Protein AF-A0A7M3BLC5-F1 (afdb_monomer_lite)

Radius of gyration: 16.7 Å; chains: 1; bounding box: 35×29×48 Å

pLDDT: mean 92.53, std 4.75, range [72.25, 98.44]

Secondary structure (DSSP, 8-state):
-----EETTEES--STTTS----GGGPPP---------SS----TTTTHHHHHHHHHHHHHHHHS----SSSGGGT----

Foldseek 3Di:
DQDWDDDPRDTPDDDCVRGPDDDPVNDDDDDDDDDPPDPDDDDDPCVCPVVVQVVVQVVCCVVPVDRDDDPPCCVPDDDD

Sequence (80 aa):
GQEITFADGMVEQSNFHDYDAMRIFQCPAFEVAILENFHKMGGVGEVGTPPAAPALANAVFALTGKRIRTLPLSKEVTFA

Structure (mmCIF, N/CA/C/O backbone):
data_AF-A0A7M3BLC5-F1
#
_entry.id   AF-A0A7M3BLC5-F1
#
loop_
_atom_site.group_PDB
_atom_site.id
_atom_site.type_symbol
_atom_site.label_atom_id
_atom_site.label_alt_id
_atom_site.label_comp_id
_atom_site.label_asym_id
_atom_site.label_entity_id
_atom_site.label_seq_id
_atom_site.pdbx_PDB_ins_code
_atom_site.Cartn_x
_atom_site.Cartn_y
_atom_site.Cartn_z
_atom_site.occupancy
_atom_site.B_iso_or_equiv
_atom_site.auth_seq_id
_atom_site.auth_comp_id
_atom_site.auth_asym_id
_atom_site.auth_atom_id
_atom_site.pdbx_PDB_model_num
ATOM 1 N N . GLY A 1 1 ? -3.389 -3.721 10.317 1.00 72.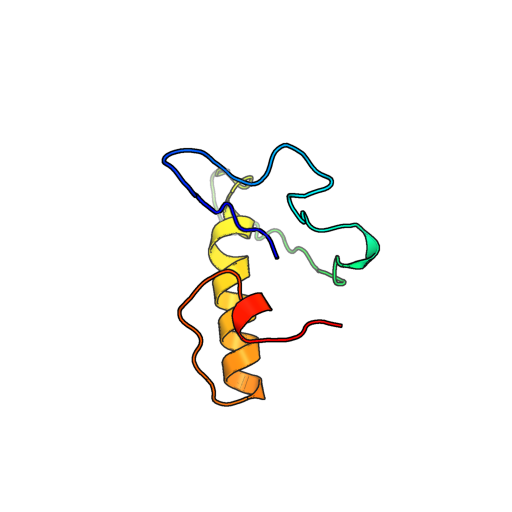25 1 GLY A N 1
ATOM 2 C CA . GLY A 1 1 ? -3.490 -2.844 9.133 1.00 72.25 1 GLY A CA 1
ATOM 3 C C . GLY A 1 1 ? -2.677 -1.593 9.383 1.00 72.25 1 GLY A C 1
ATOM 4 O O . GLY A 1 1 ? -2.704 -1.105 10.501 1.00 72.25 1 GLY A O 1
ATOM 5 N N . GLN A 1 2 ? -1.948 -1.097 8.383 1.00 87.62 2 GLN A N 1
ATOM 6 C CA . GLN A 1 2 ? -1.044 0.054 8.521 1.00 87.62 2 GLN A CA 1
ATOM 7 C C . GLN A 1 2 ? -1.832 1.361 8.709 1.00 87.62 2 GLN A C 1
ATOM 9 O O . GLN A 1 2 ? -2.278 1.968 7.737 1.00 87.62 2 GLN A O 1
ATOM 14 N N . GLU A 1 3 ? -2.047 1.756 9.961 1.00 93.00 3 GLU A N 1
ATOM 15 C CA . GLU A 1 3 ? -2.778 2.960 10.353 1.00 93.00 3 GLU A CA 1
ATOM 16 C C . GLU A 1 3 ? -2.171 3.554 11.626 1.00 93.00 3 GLU A C 1
ATOM 18 O O . GLU A 1 3 ? -1.737 2.819 12.510 1.00 93.00 3 GLU A O 1
ATOM 23 N N . ILE A 1 4 ? -2.153 4.884 11.696 1.00 94.75 4 ILE A N 1
ATOM 24 C CA . ILE A 1 4 ? -1.830 5.639 12.904 1.00 94.75 4 ILE A CA 1
ATOM 25 C C . ILE A 1 4 ? -3.125 6.274 13.409 1.00 94.75 4 ILE A C 1
ATOM 27 O O . ILE A 1 4 ? -3.749 7.054 12.684 1.00 94.75 4 ILE A O 1
ATOM 31 N N . THR A 1 5 ? -3.531 5.933 14.630 1.00 95.12 5 THR A N 1
ATOM 32 C CA . THR A 1 5 ? -4.717 6.479 15.300 1.00 95.12 5 THR A CA 1
ATOM 33 C C . THR A 1 5 ? -4.323 7.485 16.379 1.00 95.12 5 THR A C 1
ATOM 35 O O . THR A 1 5 ? -3.178 7.524 16.837 1.00 95.12 5 THR A O 1
ATOM 38 N N . PHE A 1 6 ? -5.273 8.347 16.748 1.00 96.94 6 PHE A N 1
ATOM 39 C CA . PHE A 1 6 ? -5.064 9.419 17.716 1.00 96.94 6 PHE A CA 1
ATOM 40 C C . PHE A 1 6 ? -6.162 9.406 18.779 1.00 96.94 6 PHE A C 1
ATOM 42 O O . PHE A 1 6 ? -7.346 9.370 18.439 1.00 96.94 6 PHE A O 1
ATOM 49 N N . ALA A 1 7 ? -5.763 9.532 20.042 1.00 97.62 7 ALA A N 1
ATOM 50 C CA . ALA A 1 7 ? -6.643 9.736 21.188 1.00 97.62 7 ALA A CA 1
ATOM 51 C C . ALA A 1 7 ? -6.011 10.764 22.136 1.00 97.62 7 ALA A C 1
ATOM 53 O O . ALA A 1 7 ? -4.790 10.838 22.253 1.00 97.62 7 ALA A O 1
ATOM 54 N N . ASP A 1 8 ? -6.833 11.616 22.756 1.00 97.06 8 ASP A N 1
ATOM 55 C CA . ASP A 1 8 ? -6.385 12.657 23.698 1.00 97.06 8 ASP A CA 1
ATOM 56 C C . ASP A 1 8 ? -5.242 13.552 23.170 1.00 97.06 8 ASP A C 1
ATOM 58 O O . ASP A 1 8 ? -4.369 14.007 23.908 1.00 97.06 8 ASP A O 1
ATOM 62 N N . GLY A 1 9 ? -5.249 13.816 21.858 1.00 97.31 9 GLY A N 1
ATOM 63 C CA . GLY A 1 9 ? -4.243 14.644 21.182 1.00 97.31 9 GLY A CA 1
ATOM 64 C C . GLY A 1 9 ? -2.897 13.954 20.936 1.00 97.31 9 GLY A C 1
ATOM 65 O O . GLY A 1 9 ? -1.952 14.621 20.519 1.00 97.31 9 GLY A O 1
ATOM 66 N N . MET A 1 10 ? -2.805 12.643 21.160 1.00 97.44 10 MET A N 1
ATOM 67 C CA . MET A 1 10 ? -1.575 11.858 21.065 1.00 97.44 10 MET A CA 1
ATOM 68 C C . MET A 1 10 ? -1.758 10.652 20.139 1.00 97.44 10 MET A C 1
ATOM 70 O O . MET A 1 10 ? -2.864 10.137 19.983 1.00 97.44 10 MET A O 1
ATOM 74 N N . VAL A 1 11 ? -0.665 10.204 19.517 1.00 97.44 11 VAL A N 1
ATOM 75 C CA . VAL A 1 11 ? -0.639 8.950 18.748 1.00 97.44 11 VAL A CA 1
ATOM 76 C C . VAL A 1 11 ? -0.786 7.765 19.702 1.00 97.44 11 VAL A C 1
ATOM 78 O O . VAL A 1 11 ? -0.119 7.730 20.736 1.00 97.44 11 VAL A O 1
ATOM 81 N N . GLU A 1 12 ? -1.616 6.787 19.339 1.00 96.19 12 GLU A N 1
ATOM 82 C CA . GLU A 1 12 ? -1.813 5.580 20.150 1.00 96.19 12 GLU A CA 1
ATOM 83 C C . GLU A 1 12 ? -0.727 4.512 19.920 1.00 96.19 12 GLU A C 1
ATOM 85 O O . GLU A 1 12 ? -0.325 3.844 20.869 1.00 96.19 12 GLU A O 1
ATOM 90 N N . GLN A 1 13 ? -0.225 4.346 18.688 1.00 96.50 13 GLN A N 1
ATOM 91 C CA . GLN A 1 13 ? 0.833 3.372 18.367 1.00 96.50 13 GLN A CA 1
ATOM 92 C C . GLN A 1 13 ? 2.230 3.900 18.728 1.00 96.50 13 GLN A C 1
ATOM 94 O O . GLN A 1 13 ? 2.641 4.978 18.303 1.00 96.50 13 GLN A O 1
ATOM 99 N N . SER A 1 14 ? 3.001 3.109 19.467 1.00 94.44 14 SER A N 1
ATOM 100 C CA . SER A 1 14 ? 4.296 3.491 20.034 1.00 94.44 14 SER A CA 1
ATOM 101 C C . SER A 1 14 ? 5.516 2.914 19.300 1.00 94.44 14 SER A C 1
ATOM 103 O O . SER A 1 14 ? 6.612 3.472 19.404 1.00 94.44 14 SER A O 1
ATOM 105 N N . ASN A 1 15 ? 5.382 1.788 18.585 1.00 93.25 15 ASN A N 1
ATOM 106 C CA . ASN A 1 15 ? 6.486 1.083 17.925 1.00 93.25 15 ASN A CA 1
ATOM 107 C C . ASN A 1 15 ? 6.003 0.055 16.859 1.00 93.25 15 ASN A C 1
ATOM 109 O O . ASN A 1 15 ? 4.874 0.067 16.394 1.00 93.25 15 ASN A O 1
ATOM 113 N N . PHE A 1 16 ? 6.860 -0.877 16.428 1.00 91.38 16 PHE A N 1
ATOM 114 C CA . PHE A 1 16 ? 6.548 -1.897 15.412 1.00 91.38 16 PHE A CA 1
ATOM 115 C C . PHE A 1 16 ? 5.715 -3.088 15.907 1.00 91.38 16 PHE A C 1
ATOM 117 O O . PHE A 1 16 ? 5.371 -3.958 15.100 1.00 91.38 16 PHE A O 1
ATOM 124 N N . HIS A 1 17 ? 5.473 -3.188 17.215 1.00 90.50 17 HIS A N 1
ATOM 125 C CA . HIS A 1 17 ? 4.650 -4.250 17.801 1.00 90.50 17 HIS A CA 1
ATOM 126 C C . HIS A 1 17 ? 3.163 -3.871 17.830 1.00 90.50 17 HIS A C 1
ATOM 128 O O . HIS A 1 17 ? 2.320 -4.761 17.801 1.00 90.50 17 HIS A O 1
ATOM 134 N N . ASP A 1 18 ? 2.854 -2.572 17.857 1.00 90.94 18 ASP A N 1
ATOM 135 C CA . ASP A 1 18 ? 1.505 -2.001 17.835 1.00 90.94 18 ASP A CA 1
ATOM 136 C C . ASP A 1 18 ? 1.205 -1.218 16.537 1.00 90.94 18 ASP A C 1
ATOM 138 O O . ASP A 1 18 ? 0.036 -1.002 16.223 1.00 90.94 18 ASP A O 1
ATOM 142 N N . TYR A 1 19 ? 2.213 -0.897 15.712 1.00 92.50 19 TYR A N 1
ATOM 143 C CA . TYR A 1 19 ? 2.043 -0.569 14.290 1.00 92.50 19 TYR A CA 1
ATOM 144 C C . TYR A 1 19 ? 2.298 -1.787 13.389 1.00 92.50 19 TYR A C 1
ATOM 146 O O . TYR A 1 19 ? 3.433 -2.229 13.175 1.00 92.50 19 TYR A O 1
ATOM 154 N N . ASP A 1 20 ? 1.219 -2.314 12.815 1.00 86.88 20 ASP A N 1
ATOM 155 C CA . ASP A 1 20 ? 1.215 -3.537 12.011 1.00 86.88 20 ASP A CA 1
ATOM 156 C C . ASP A 1 20 ? 1.718 -3.304 10.573 1.00 86.88 20 ASP A C 1
ATOM 158 O O . ASP A 1 20 ? 0.948 -3.188 9.612 1.00 86.88 20 ASP A O 1
ATOM 162 N N . ALA A 1 21 ? 3.041 -3.192 10.439 1.00 88.31 21 ALA A N 1
ATOM 163 C CA . ALA A 1 21 ? 3.735 -3.139 9.157 1.00 88.31 21 ALA A CA 1
ATOM 164 C C . ALA A 1 21 ? 3.788 -4.517 8.477 1.00 88.31 21 ALA A C 1
ATOM 166 O O . ALA A 1 21 ? 3.940 -5.547 9.134 1.00 88.31 21 ALA A O 1
ATOM 167 N N . MET A 1 22 ? 3.757 -4.513 7.141 1.00 88.75 22 MET A N 1
ATOM 168 C CA . MET A 1 22 ? 3.830 -5.734 6.337 1.00 88.75 22 MET A CA 1
ATOM 169 C C . MET A 1 22 ? 5.085 -6.562 6.664 1.00 88.75 22 MET A C 1
ATOM 171 O O . MET A 1 22 ? 6.188 -6.031 6.816 1.00 88.75 22 MET A O 1
ATOM 175 N N . ARG A 1 23 ? 4.916 -7.881 6.756 1.00 90.44 23 ARG A N 1
ATOM 176 C CA . ARG A 1 23 ? 5.965 -8.875 7.011 1.00 90.44 23 ARG A CA 1
ATOM 177 C C . ARG A 1 23 ? 6.259 -9.690 5.754 1.00 90.44 23 ARG A C 1
ATOM 179 O O . ARG A 1 23 ? 5.446 -9.748 4.839 1.00 90.44 23 ARG A O 1
ATOM 186 N N . ILE A 1 24 ? 7.404 -10.378 5.737 1.00 93.94 24 ILE A N 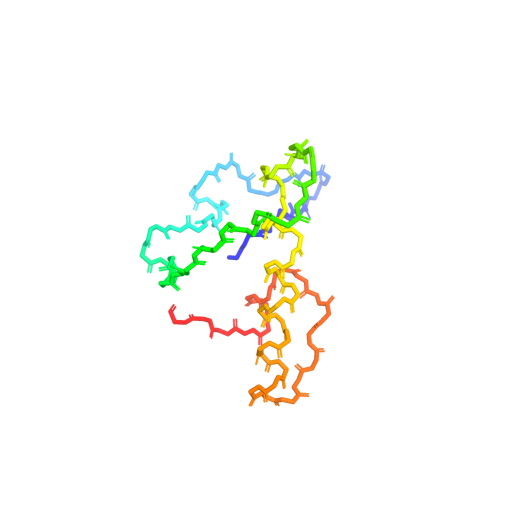1
ATOM 187 C CA . ILE A 1 24 ? 7.859 -11.173 4.579 1.00 93.94 24 ILE A CA 1
ATOM 188 C C . ILE A 1 24 ? 6.798 -12.186 4.125 1.00 93.94 24 ILE A C 1
ATOM 190 O O . ILE A 1 24 ? 6.565 -12.315 2.930 1.00 93.94 24 ILE A O 1
ATOM 194 N N . PHE A 1 25 ? 6.111 -12.855 5.056 1.00 92.81 25 PHE A N 1
ATOM 195 C CA . PHE A 1 25 ? 5.090 -13.855 4.719 1.00 92.81 25 PHE A CA 1
ATOM 196 C C . PHE A 1 25 ? 3.814 -13.265 4.092 1.00 92.81 25 PHE A C 1
ATOM 198 O O . PHE A 1 25 ? 3.040 -14.005 3.500 1.00 92.81 25 PHE A O 1
ATOM 205 N N . GLN A 1 26 ? 3.589 -11.954 4.225 1.00 90.56 26 GLN A N 1
ATOM 206 C CA . GLN A 1 26 ? 2.451 -11.248 3.626 1.00 90.56 26 GLN A CA 1
ATOM 207 C C . GLN A 1 26 ? 2.780 -10.720 2.223 1.00 90.56 26 GLN A C 1
ATOM 209 O O . GLN A 1 26 ? 1.894 -10.218 1.534 1.00 90.56 26 GLN A O 1
ATOM 214 N N . CYS A 1 27 ? 4.049 -10.785 1.804 1.00 92.19 27 CYS A N 1
ATOM 215 C CA . CYS A 1 27 ? 4.471 -10.322 0.491 1.00 92.19 27 CYS A CA 1
ATOM 216 C C . CYS A 1 27 ? 3.975 -11.302 -0.586 1.00 92.19 27 CYS A C 1
ATOM 218 O O . CYS A 1 27 ? 4.366 -12.474 -0.556 1.00 92.19 27 CYS A O 1
ATOM 220 N N . PRO A 1 28 ? 3.135 -10.864 -1.541 1.00 91.38 28 PRO A N 1
ATOM 221 C CA . PRO A 1 28 ? 2.744 -11.715 -2.653 1.00 91.38 28 PRO A CA 1
ATOM 222 C C . PRO A 1 28 ? 3.928 -11.923 -3.605 1.00 91.38 28 PRO A C 1
ATOM 224 O O . PRO A 1 28 ? 4.875 -11.135 -3.633 1.00 91.38 28 PRO A O 1
ATOM 227 N N . ALA A 1 29 ? 3.851 -12.951 -4.450 1.00 95.12 29 ALA A N 1
ATOM 228 C CA . ALA A 1 29 ? 4.724 -13.018 -5.615 1.00 95.12 29 ALA A CA 1
ATOM 229 C C . ALA A 1 29 ? 4.468 -11.795 -6.514 1.00 95.12 29 ALA A C 1
ATOM 231 O O . ALA A 1 29 ? 3.317 -11.425 -6.755 1.00 95.12 29 ALA A O 1
ATOM 232 N N . PHE A 1 30 ? 5.538 -11.170 -6.999 1.00 94.25 30 PHE A N 1
ATOM 233 C CA . PHE A 1 30 ? 5.463 -10.008 -7.875 1.00 94.25 30 PHE A CA 1
ATOM 234 C C . PHE A 1 30 ? 6.490 -10.116 -8.999 1.00 94.25 30 PHE A C 1
ATOM 236 O O . PHE A 1 30 ? 7.525 -10.769 -8.862 1.00 94.25 30 PHE A O 1
ATOM 243 N N . GLU A 1 31 ? 6.200 -9.441 -10.103 1.00 96.56 31 GLU A N 1
ATOM 244 C CA . GLU A 1 31 ? 7.087 -9.330 -11.254 1.00 96.56 31 GLU A CA 1
ATOM 245 C C . GLU A 1 31 ? 7.462 -7.865 -11.473 1.00 96.56 31 GLU A C 1
ATOM 247 O O . GLU A 1 31 ? 6.703 -6.951 -11.141 1.00 96.56 31 GLU A O 1
ATOM 252 N N . VAL A 1 32 ? 8.646 -7.641 -12.038 1.00 93.94 32 VAL A N 1
ATOM 253 C CA . VAL A 1 32 ? 9.144 -6.310 -12.388 1.00 93.94 32 VAL A CA 1
ATOM 254 C C . VAL A 1 32 ? 9.637 -6.350 -13.825 1.00 93.94 32 VAL A C 1
ATOM 256 O O . VAL A 1 32 ? 10.446 -7.202 -14.184 1.00 93.94 32 VAL A O 1
ATOM 259 N N . ALA A 1 33 ? 9.181 -5.395 -14.630 1.00 92.25 33 ALA A N 1
ATOM 260 C CA . ALA A 1 33 ? 9.681 -5.164 -15.977 1.00 92.25 33 ALA A CA 1
ATOM 261 C C . ALA A 1 33 ? 10.216 -3.733 -16.079 1.00 92.25 33 ALA A C 1
ATOM 263 O O . ALA A 1 33 ? 9.533 -2.779 -15.705 1.00 92.25 33 ALA A O 1
ATOM 264 N N . ILE A 1 34 ? 11.435 -3.585 -16.597 1.00 89.44 34 ILE A N 1
ATOM 265 C CA . ILE A 1 34 ? 12.034 -2.280 -16.882 1.00 89.44 34 ILE A CA 1
ATOM 266 C C . ILE A 1 34 ? 11.776 -1.970 -18.352 1.00 89.44 34 ILE A C 1
ATOM 268 O O . ILE A 1 34 ? 12.198 -2.716 -19.233 1.00 89.44 34 ILE A O 1
ATOM 272 N N . LEU A 1 35 ? 11.066 -0.875 -18.617 1.00 88.31 35 LEU A N 1
ATOM 273 C CA . LEU A 1 35 ? 10.788 -0.431 -19.978 1.00 88.31 35 LEU A CA 1
ATOM 274 C C . LEU A 1 35 ? 11.878 0.548 -20.424 1.00 88.31 35 LEU A C 1
ATOM 276 O O . LEU A 1 35 ? 11.955 1.670 -19.931 1.00 88.31 35 LEU A O 1
ATOM 280 N N . GLU A 1 36 ? 12.708 0.140 -21.380 1.00 89.00 36 GLU A N 1
ATOM 281 C CA . GLU A 1 36 ? 13.798 0.955 -21.945 1.00 89.00 36 GLU A CA 1
ATOM 282 C C . GLU A 1 36 ? 13.304 1.900 -23.057 1.00 89.00 36 GLU A C 1
ATOM 284 O O . GLU A 1 36 ? 13.928 2.069 -24.100 1.00 89.00 36 GLU A O 1
ATOM 289 N N . ASN A 1 37 ? 12.132 2.505 -22.870 1.00 88.25 37 ASN A N 1
ATOM 290 C CA . ASN A 1 37 ? 11.452 3.299 -23.898 1.00 88.25 37 ASN A CA 1
ATOM 291 C C . ASN A 1 37 ? 11.677 4.817 -23.758 1.00 88.25 37 ASN A C 1
ATOM 293 O O . ASN A 1 37 ? 10.990 5.605 -24.411 1.00 88.25 37 ASN A O 1
ATOM 297 N N . PHE A 1 38 ? 12.632 5.236 -22.923 1.00 83.44 38 PHE A N 1
ATOM 298 C CA . PHE A 1 38 ? 12.949 6.639 -22.662 1.00 83.44 38 PHE A CA 1
ATOM 299 C C . PHE A 1 38 ? 14.415 6.960 -22.964 1.00 83.44 38 PHE A C 1
ATOM 301 O O . PHE A 1 38 ? 15.319 6.186 -22.675 1.00 83.44 38 PHE A O 1
ATOM 308 N N . HIS A 1 39 ? 14.659 8.151 -23.513 1.00 86.62 39 HIS A N 1
ATOM 309 C CA . HIS A 1 39 ? 15.989 8.608 -23.938 1.00 86.62 39 HIS A CA 1
ATOM 310 C C . HIS A 1 39 ? 16.848 9.172 -22.787 1.00 86.62 39 HIS A C 1
ATOM 312 O O . HIS A 1 39 ? 18.005 9.532 -22.999 1.00 86.62 39 HIS A O 1
ATOM 318 N N . LYS A 1 40 ? 16.286 9.288 -21.576 1.00 90.25 40 LYS A N 1
ATOM 319 C CA . LYS A 1 40 ? 16.960 9.734 -20.345 1.00 90.25 40 LYS A CA 1
ATOM 320 C C . LYS A 1 40 ? 16.416 8.955 -19.151 1.00 90.25 40 LYS A C 1
ATOM 322 O O . LYS A 1 40 ? 15.222 8.673 -19.101 1.00 90.25 40 LYS A O 1
ATOM 327 N N . MET A 1 41 ? 17.279 8.668 -18.177 1.00 85.62 41 MET A N 1
ATOM 328 C CA . MET A 1 41 ? 16.865 8.051 -16.914 1.00 85.62 41 MET A CA 1
ATOM 329 C C . MET A 1 41 ? 16.035 9.025 -16.068 1.00 85.62 41 MET A C 1
ATOM 331 O O . MET A 1 41 ? 16.373 10.205 -15.963 1.00 85.62 41 MET A O 1
ATOM 335 N N . GLY A 1 42 ? 14.973 8.509 -15.449 1.00 87.19 42 GLY A N 1
ATOM 336 C CA . GLY A 1 42 ? 14.165 9.202 -14.444 1.00 87.19 42 GLY A CA 1
ATOM 337 C C . GLY A 1 42 ? 14.284 8.550 -13.065 1.00 87.19 42 GLY A C 1
ATOM 338 O O . GLY A 1 42 ? 14.956 7.533 -12.896 1.00 87.19 42 GLY A O 1
ATOM 339 N N . GLY A 1 43 ? 13.617 9.131 -12.068 1.00 88.44 43 GLY A N 1
ATOM 340 C CA . GLY A 1 43 ? 13.511 8.528 -10.739 1.00 88.44 43 GLY A CA 1
ATOM 341 C C . GLY A 1 43 ? 12.581 7.313 -10.748 1.00 88.44 43 GLY A C 1
ATOM 342 O O . GLY A 1 43 ? 11.485 7.385 -11.293 1.00 88.44 43 GLY A O 1
ATOM 343 N N . VAL A 1 44 ? 13.012 6.210 -10.128 1.00 89.12 44 VAL A N 1
ATOM 344 C CA . VAL A 1 44 ? 12.235 4.956 -10.038 1.00 89.12 44 VAL A CA 1
ATOM 345 C C . VAL A 1 44 ? 11.809 4.604 -8.607 1.00 89.12 44 VAL A C 1
ATOM 347 O O . VAL A 1 44 ? 10.884 3.822 -8.421 1.00 89.12 44 VAL A O 1
ATOM 350 N N . GLY A 1 45 ? 12.439 5.208 -7.591 1.00 90.88 45 GLY A N 1
ATOM 351 C CA . GLY A 1 45 ? 12.270 4.812 -6.186 1.00 90.88 45 GLY A CA 1
ATOM 352 C C . GLY A 1 45 ? 10.834 4.901 -5.664 1.00 90.88 45 GLY A C 1
ATOM 353 O O . GLY A 1 45 ? 10.416 4.052 -4.886 1.00 90.88 45 GLY A O 1
ATOM 354 N N . GLU A 1 46 ? 10.061 5.885 -6.127 1.00 94.31 46 GLU A N 1
ATOM 355 C CA . GLU A 1 46 ? 8.672 6.067 -5.697 1.00 94.31 46 GLU A CA 1
ATOM 356 C C . GLU A 1 46 ? 7.660 5.438 -6.656 1.00 94.31 46 GLU A C 1
ATOM 358 O O . GLU A 1 46 ? 6.531 5.214 -6.254 1.00 94.31 46 GLU A O 1
ATOM 363 N N . VAL A 1 47 ? 8.023 5.125 -7.905 1.00 89.38 47 VAL A N 1
ATOM 364 C CA . VAL A 1 47 ? 7.061 4.857 -8.997 1.00 89.38 47 VAL A CA 1
ATOM 365 C C . VAL A 1 47 ? 6.131 3.675 -8.702 1.00 89.38 47 VAL A C 1
ATOM 367 O O . VAL A 1 47 ? 4.971 3.692 -9.111 1.00 89.38 47 VAL A O 1
ATOM 370 N N . GLY A 1 48 ? 6.608 2.671 -7.961 1.00 91.00 48 GLY A N 1
ATOM 371 C CA . GLY A 1 48 ? 5.798 1.519 -7.554 1.00 91.00 48 GLY A CA 1
ATOM 3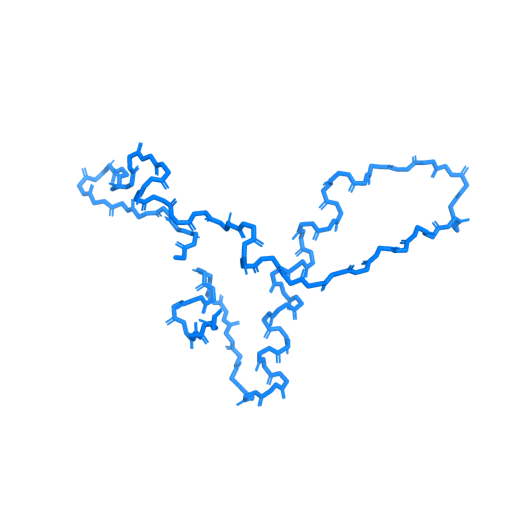72 C C . GLY A 1 48 ? 4.801 1.810 -6.425 1.00 91.00 48 GLY A C 1
ATOM 373 O O . GLY A 1 48 ? 3.775 1.137 -6.334 1.00 91.00 48 GLY A O 1
ATOM 374 N N . THR A 1 49 ? 5.053 2.822 -5.588 1.00 92.25 49 THR A N 1
ATOM 375 C CA . THR A 1 49 ? 4.274 3.074 -4.365 1.00 92.25 49 THR A CA 1
ATOM 376 C C . THR A 1 49 ? 2.881 3.662 -4.647 1.00 92.25 49 THR A C 1
ATOM 378 O O . THR A 1 49 ? 1.900 3.066 -4.195 1.00 92.25 49 THR A O 1
ATOM 381 N N . PRO A 1 50 ? 2.721 4.764 -5.416 1.00 94.12 50 PRO A N 1
ATOM 382 C CA . PRO A 1 50 ? 1.411 5.335 -5.720 1.00 94.12 50 PRO A CA 1
ATOM 383 C C . PRO A 1 50 ? 0.412 4.373 -6.383 1.00 94.12 50 PRO A C 1
ATOM 385 O O . PRO A 1 50 ? -0.753 4.396 -5.982 1.00 94.12 50 PRO A O 1
ATOM 388 N N . PRO A 1 51 ? 0.788 3.528 -7.371 1.00 95.38 51 PRO A N 1
ATOM 389 C CA . PRO A 1 51 ? -0.178 2.660 -8.039 1.00 95.38 51 PRO A CA 1
ATOM 390 C C . PRO A 1 51 ? -0.554 1.405 -7.237 1.00 95.38 51 PRO A C 1
ATOM 392 O O . PRO A 1 51 ? -1.601 0.822 -7.517 1.00 95.38 51 PRO A O 1
ATOM 395 N N . ALA A 1 52 ? 0.234 0.986 -6.239 1.00 93.94 52 ALA A N 1
ATOM 396 C CA . ALA A 1 52 ? 0.011 -0.276 -5.529 1.00 93.94 52 ALA A CA 1
ATOM 397 C C . ALA A 1 52 ? -1.351 -0.338 -4.806 1.00 93.94 52 ALA A C 1
ATOM 399 O O . ALA A 1 52 ? -2.141 -1.259 -5.027 1.00 93.94 52 ALA A O 1
ATOM 400 N N . ALA A 1 53 ? -1.666 0.665 -3.979 1.00 93.75 53 ALA A N 1
ATOM 401 C CA . ALA A 1 53 ? -2.930 0.718 -3.238 1.00 93.75 53 ALA A CA 1
ATOM 402 C C . ALA A 1 53 ? -4.184 0.774 -4.143 1.00 93.75 53 ALA A C 1
ATOM 404 O O . ALA A 1 53 ? -5.099 -0.028 -3.927 1.00 93.75 53 ALA A O 1
ATOM 405 N N . PRO A 1 54 ? -4.274 1.654 -5.167 1.00 96.31 54 PRO A N 1
ATOM 406 C CA . PRO A 1 54 ? -5.429 1.672 -6.063 1.00 96.31 54 PRO A CA 1
ATOM 407 C C . PRO A 1 54 ? -5.518 0.429 -6.958 1.00 96.31 54 PRO A C 1
ATOM 409 O O . PRO A 1 54 ? -6.632 0.007 -7.265 1.00 96.31 54 PRO A O 1
ATOM 412 N N . ALA A 1 55 ? -4.398 -0.197 -7.346 1.00 96.88 55 ALA A N 1
ATOM 413 C CA . ALA A 1 55 ? -4.425 -1.467 -8.073 1.00 96.88 55 ALA A CA 1
ATOM 414 C C . ALA A 1 55 ? -5.087 -2.574 -7.237 1.00 96.88 55 ALA A C 1
ATOM 416 O O . ALA A 1 55 ? -6.001 -3.245 -7.722 1.00 96.88 55 ALA A O 1
ATOM 417 N N . LEU A 1 56 ? -4.710 -2.701 -5.959 1.00 95.06 56 LEU A N 1
ATOM 418 C CA . LEU A 1 56 ? -5.335 -3.653 -5.039 1.00 95.06 56 LEU A CA 1
ATOM 419 C C . LEU A 1 56 ? -6.819 -3.330 -4.798 1.00 95.06 56 LEU A C 1
ATOM 421 O O . LEU A 1 56 ? -7.663 -4.223 -4.861 1.00 95.06 56 LEU A O 1
ATOM 425 N N . ALA A 1 57 ? -7.169 -2.058 -4.587 1.00 97.19 57 ALA A N 1
ATOM 426 C CA . ALA A 1 57 ? -8.565 -1.645 -4.419 1.00 97.19 57 ALA A CA 1
ATOM 427 C C . ALA A 1 57 ? -9.423 -1.959 -5.662 1.00 97.19 57 ALA A C 1
ATOM 429 O O . ALA A 1 57 ? -10.569 -2.395 -5.535 1.00 97.19 57 ALA A O 1
ATOM 430 N N . ASN A 1 58 ? -8.868 -1.785 -6.866 1.00 98.00 58 ASN A N 1
ATOM 431 C CA . ASN A 1 58 ? -9.534 -2.148 -8.116 1.00 98.00 58 ASN A CA 1
ATOM 432 C C . ASN A 1 58 ? -9.694 -3.665 -8.266 1.00 98.00 58 ASN A C 1
ATOM 434 O O . ASN A 1 58 ? -10.746 -4.102 -8.727 1.00 98.00 58 ASN A O 1
ATOM 438 N N . ALA A 1 59 ? -8.709 -4.464 -7.845 1.00 96.75 59 ALA A N 1
ATOM 439 C CA . ALA A 1 59 ? -8.825 -5.922 -7.832 1.00 96.75 59 ALA A CA 1
ATOM 440 C C . ALA A 1 59 ? -9.947 -6.391 -6.889 1.00 96.75 59 ALA A C 1
ATOM 442 O O . ALA A 1 59 ? -10.771 -7.221 -7.272 1.00 96.75 59 ALA A O 1
ATOM 443 N N . VAL A 1 60 ? -10.053 -5.793 -5.695 1.00 96.69 60 VAL A N 1
ATOM 444 C CA . VAL A 1 60 ? -11.165 -6.056 -4.766 1.00 96.69 60 VAL A CA 1
ATOM 445 C C . VAL A 1 60 ? -12.508 -5.674 -5.392 1.00 96.69 60 VAL A C 1
ATOM 447 O O . VAL A 1 60 ? -13.459 -6.452 -5.315 1.00 96.69 60 VAL A O 1
ATOM 450 N N . PHE A 1 61 ? -12.606 -4.508 -6.040 1.00 97.94 61 PHE A N 1
ATOM 451 C CA . PHE A 1 61 ? -13.831 -4.103 -6.737 1.00 97.94 61 PHE A CA 1
ATOM 452 C C . PHE A 1 61 ? -14.196 -5.076 -7.864 1.00 97.94 61 PHE A C 1
ATOM 454 O O . PHE A 1 61 ? -15.360 -5.444 -7.982 1.00 97.94 61 PHE A O 1
ATOM 461 N N . ALA A 1 62 ? -13.223 -5.517 -8.663 1.00 98.44 62 ALA A N 1
ATOM 462 C CA . ALA A 1 62 ? -13.450 -6.473 -9.743 1.00 98.44 62 ALA A CA 1
ATOM 463 C C . ALA A 1 62 ? -13.962 -7.826 -9.221 1.00 98.44 62 ALA A C 1
ATOM 465 O O . ALA A 1 62 ? -14.843 -8.419 -9.836 1.00 98.44 62 ALA A O 1
ATOM 466 N N . LEU A 1 63 ? -13.451 -8.286 -8.075 1.00 96.75 63 LEU A N 1
ATOM 467 C CA . LEU A 1 63 ? -13.863 -9.545 -7.453 1.00 96.75 63 LEU A CA 1
ATOM 468 C C . LEU A 1 63 ? -15.235 -9.461 -6.762 1.00 96.75 63 LEU A C 1
ATOM 470 O O . LEU A 1 63 ? -15.994 -10.425 -6.779 1.00 96.75 63 LEU A O 1
ATOM 474 N N . THR A 1 64 ? -15.541 -8.334 -6.115 1.00 96.31 64 THR A N 1
ATOM 475 C CA . THR A 1 64 ? -16.662 -8.239 -5.155 1.00 96.31 64 THR A CA 1
ATOM 476 C C . THR A 1 64 ? -17.792 -7.300 -5.580 1.00 96.31 64 THR A C 1
ATOM 478 O O . THR A 1 64 ? -18.857 -7.307 -4.970 1.00 96.31 64 THR A O 1
ATOM 481 N N . GLY A 1 65 ? -17.562 -6.422 -6.559 1.00 97.06 65 GLY A N 1
ATOM 482 C CA . GLY A 1 65 ? -18.451 -5.306 -6.898 1.00 97.06 65 GLY A CA 1
ATOM 483 C C . GLY A 1 65 ? -18.460 -4.156 -5.876 1.00 97.06 65 GLY A C 1
ATOM 484 O O . GLY A 1 65 ? -19.055 -3.107 -6.137 1.00 97.06 65 GLY A O 1
ATOM 485 N N . LYS A 1 66 ? -17.785 -4.2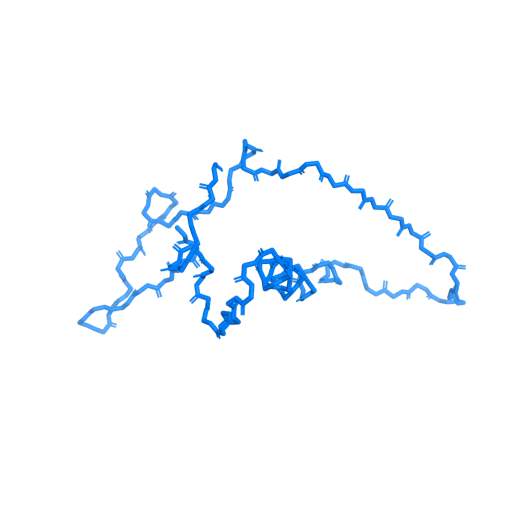90 -4.724 1.00 96.50 66 LYS A N 1
ATOM 486 C CA . LYS A 1 66 ? -17.736 -3.263 -3.672 1.00 96.50 66 LYS A CA 1
ATOM 487 C C . LYS A 1 66 ? -16.605 -2.274 -3.934 1.00 96.50 66 LYS A C 1
ATOM 489 O O . LYS A 1 66 ? -15.435 -2.641 -4.008 1.00 96.50 66 LYS A O 1
ATOM 494 N N . ARG A 1 67 ? -16.939 -0.985 -4.046 1.00 97.25 67 ARG A N 1
ATOM 495 C CA . ARG A 1 67 ? -15.950 0.085 -4.252 1.00 97.25 67 ARG A CA 1
ATOM 496 C C . ARG A 1 67 ? -15.520 0.694 -2.918 1.00 97.25 67 ARG A C 1
ATOM 498 O O . ARG A 1 67 ? -16.223 1.543 -2.375 1.00 97.25 67 ARG A O 1
ATOM 505 N N . ILE A 1 68 ? -14.357 0.277 -2.425 1.00 96.31 68 ILE A N 1
ATOM 506 C CA . ILE A 1 68 ? -13.747 0.792 -1.192 1.00 96.31 68 ILE A CA 1
ATOM 507 C C . ILE A 1 68 ? -13.008 2.097 -1.498 1.00 96.31 68 ILE A C 1
ATOM 509 O O . ILE A 1 68 ? -12.284 2.190 -2.487 1.00 96.31 68 ILE A O 1
ATOM 513 N N . ARG A 1 69 ? -13.216 3.117 -0.661 1.00 95.50 69 ARG A N 1
ATOM 514 C CA . ARG A 1 69 ? -12.606 4.453 -0.810 1.00 95.50 69 ARG A CA 1
ATOM 515 C C . ARG A 1 69 ? -11.821 4.907 0.420 1.00 95.50 69 ARG A C 1
ATOM 517 O O . ARG A 1 69 ? -11.321 6.025 0.436 1.00 95.50 69 ARG A O 1
ATOM 524 N N . THR A 1 70 ? -11.706 4.040 1.420 1.00 94.81 70 THR A N 1
ATOM 525 C CA . THR A 1 70 ? -11.043 4.330 2.691 1.00 94.81 70 THR A CA 1
ATOM 526 C C . THR A 1 70 ? -9.889 3.360 2.884 1.00 94.81 70 THR A C 1
ATOM 528 O O . THR A 1 70 ? -10.036 2.158 2.659 1.00 94.81 70 THR A O 1
ATOM 531 N N . LEU A 1 71 ? -8.739 3.894 3.289 1.00 93.38 71 LEU A N 1
ATOM 532 C CA . LEU A 1 71 ? -7.576 3.116 3.699 1.00 93.38 71 LEU A CA 1
ATOM 533 C C . LEU A 1 71 ? -7.491 3.046 5.237 1.00 93.38 71 LEU A C 1
ATOM 535 O O . LEU A 1 71 ? -8.043 3.915 5.916 1.00 93.38 71 LEU A O 1
ATOM 539 N N . PRO A 1 72 ? -6.796 2.035 5.787 1.00 94.00 72 PRO A N 1
ATOM 540 C CA . PRO A 1 72 ? -6.285 0.851 5.090 1.00 94.00 72 PRO A CA 1
ATOM 541 C C . PRO A 1 72 ? -7.420 -0.083 4.63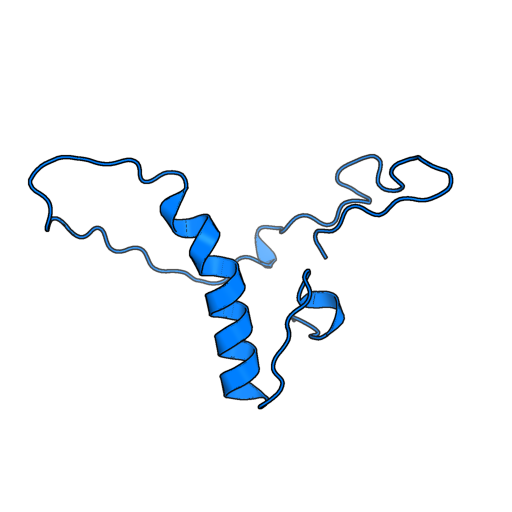2 1.00 94.00 72 PRO A C 1
ATOM 543 O O . PRO A 1 72 ? -8.456 -0.188 5.287 1.00 94.00 72 PRO A O 1
ATOM 546 N N . LEU A 1 73 ? -7.216 -0.808 3.522 1.00 93.44 73 LEU A N 1
ATOM 547 C CA . LEU A 1 73 ? -8.235 -1.711 2.951 1.00 93.44 73 LEU A CA 1
ATOM 548 C C . LEU A 1 73 ? -8.662 -2.831 3.916 1.00 93.44 73 LEU A C 1
ATOM 550 O O . LEU A 1 73 ? -9.771 -3.347 3.799 1.00 93.44 73 LEU A O 1
ATOM 554 N N . SER A 1 74 ? -7.820 -3.167 4.900 1.00 91.25 74 SER A N 1
ATOM 555 C CA . SER A 1 74 ? -8.110 -4.168 5.934 1.00 91.25 74 SER A CA 1
ATOM 556 C C . SER A 1 74 ? -9.312 -3.827 6.823 1.00 91.25 74 SER A C 1
ATOM 558 O O . SER A 1 74 ? -9.803 -4.696 7.531 1.00 91.25 74 SER A O 1
ATOM 560 N N . LYS A 1 75 ? -9.797 -2.577 6.803 1.00 92.38 75 LYS A N 1
ATOM 561 C CA . LYS A 1 75 ? -11.047 -2.188 7.480 1.00 92.38 75 LYS A CA 1
ATOM 562 C C . LYS A 1 75 ? -12.293 -2.795 6.836 1.00 92.38 75 LYS A C 1
ATOM 564 O O . LYS A 1 75 ? -13.329 -2.888 7.479 1.00 92.38 75 LYS A O 1
ATOM 569 N N . GLU A 1 76 ? -12.193 -3.164 5.564 1.00 93.75 76 GLU A N 1
ATOM 570 C CA . GLU A 1 76 ? -13.328 -3.572 4.733 1.00 93.75 76 GLU A CA 1
ATOM 571 C C . GLU A 1 76 ? -13.128 -4.953 4.091 1.00 93.75 76 GLU A C 1
ATOM 573 O O . GLU A 1 76 ? -14.091 -5.537 3.592 1.00 93.75 76 GLU A O 1
ATOM 578 N N . VAL A 1 77 ? -11.888 -5.459 4.078 1.00 92.12 77 VAL A N 1
ATOM 579 C CA . VAL A 1 77 ? -11.478 -6.730 3.465 1.00 92.12 77 VAL A CA 1
ATOM 580 C C . VAL A 1 77 ? -10.599 -7.504 4.437 1.00 9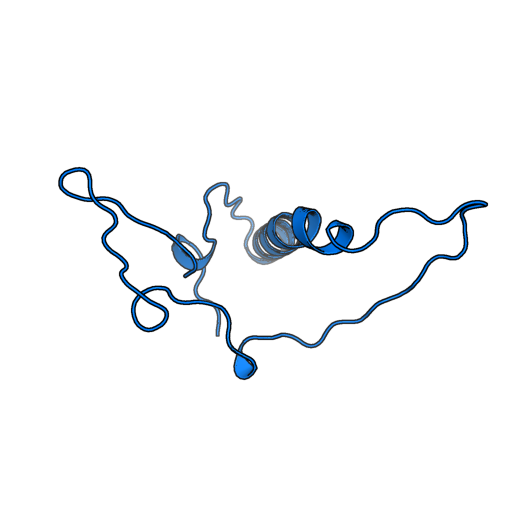2.12 77 VAL A C 1
ATOM 582 O O . VAL A 1 77 ? -9.597 -6.985 4.925 1.00 92.12 77 VAL A O 1
ATOM 585 N N . THR A 1 78 ? -10.927 -8.771 4.666 1.00 89.56 78 THR A N 1
ATOM 586 C CA . THR A 1 78 ? -10.033 -9.705 5.354 1.00 89.56 78 THR A CA 1
ATOM 587 C C . THR A 1 78 ? -9.078 -10.314 4.334 1.00 89.56 78 THR A C 1
ATOM 589 O O . THR A 1 78 ? -9.515 -10.984 3.399 1.00 89.56 78 THR A O 1
ATOM 592 N N . PHE A 1 79 ? -7.783 -10.062 4.500 1.00 85.25 79 PHE A N 1
ATOM 593 C CA . PHE A 1 79 ? -6.728 -10.717 3.729 1.00 85.25 79 PHE A CA 1
ATOM 594 C C . PHE A 1 79 ? -6.272 -11.977 4.473 1.00 85.25 79 PHE A C 1
ATOM 596 O O . PHE A 1 79 ? -6.281 -11.986 5.706 1.00 85.25 79 PHE A O 1
ATOM 603 N N . ALA A 1 80 ? -5.956 -13.032 3.718 1.00 73.12 80 ALA A N 1
ATOM 604 C CA . ALA A 1 80 ? -5.420 -14.284 4.253 1.00 73.12 80 ALA A CA 1
ATOM 605 C C . ALA A 1 80 ? -3.965 -14.129 4.716 1.00 73.12 80 ALA A C 1
ATOM 607 O O . ALA A 1 80 ? -3.258 -13.264 4.147 1.00 73.12 80 ALA A O 1
#